Protein AF-A0A3M1WK04-F1 (afdb_monomer_lite)

Foldseek 3Di:
DDDDDDDDDDDDDDDPDDDPPPPPVPPPQPPFQDKAKKKWFKDCVQWDAPDPPPQQKGKIKIKGFIAHPPQADLQSDGDPPGDGQWMKIKIWIADPSRPKTWIWIKTQGHPQWMWIWTDILVDWIWGP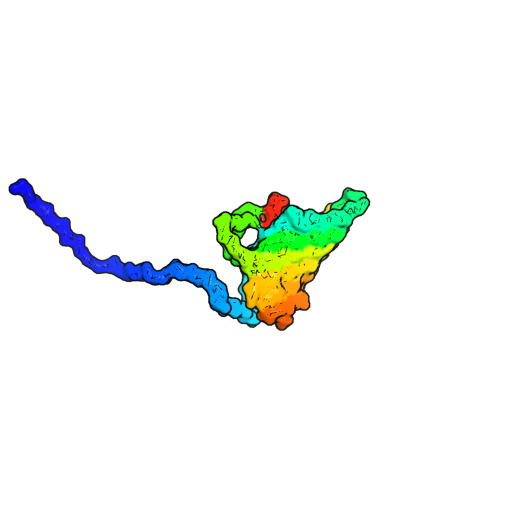AIDHSTGVKTFTKHWDARHPPNTRITMIITRID

pLDDT: mean 75.28, std 22.28, range [24.22, 96.44]

Sequence (161 aa):
MKKRFILFCILSGLLVISLVVYLNPTSGVVEAGEAFTLDVEPDLTTFDIVDPDGNGEGPFFIQGPIYPEGTLDENGNAPPGSVPIGQFFCWGWLYHGGEFAVVSQEFQLNGLGEIQVQGNEDDRRAVVGGTGVFKDVRGVGFAKFLNFPTNVSFTIDFDLD

Structure (mmCIF, N/CA/C/O backbone):
data_AF-A0A3M1WK04-F1
#
_entry.id   AF-A0A3M1WK04-F1
#
loop_
_atom_site.group_PDB
_atom_site.id
_atom_site.type_symbol
_atom_site.label_atom_id
_atom_site.label_alt_id
_atom_site.label_comp_id
_atom_site.label_asym_id
_atom_site.label_entity_id
_atom_site.label_seq_id
_atom_site.pdbx_PDB_ins_code
_atom_site.Cartn_x
_atom_site.Cartn_y
_atom_site.Cartn_z
_atom_site.occupancy
_atom_site.B_iso_or_equiv
_atom_site.auth_seq_id
_atom_site.auth_comp_id
_atom_site.auth_asym_id
_atom_site.auth_atom_id
_atom_site.pdbx_PDB_model_num
ATOM 1 N N . MET A 1 1 ? -46.291 57.976 25.583 1.00 42.50 1 MET A N 1
ATOM 2 C CA . MET A 1 1 ? -46.790 57.434 24.290 1.00 42.50 1 MET A CA 1
ATOM 3 C C . MET A 1 1 ? -45.565 57.065 23.458 1.00 42.50 1 MET A C 1
ATOM 5 O O . MET A 1 1 ? -44.598 57.799 23.559 1.00 42.50 1 MET A O 1
ATOM 9 N N . LYS A 1 2 ? -45.492 55.976 22.683 1.00 43.19 2 LYS A N 1
ATOM 10 C CA . LYS A 1 2 ? -46.515 55.018 22.197 1.00 43.19 2 LYS A CA 1
ATOM 11 C C . LYS A 1 2 ? -46.438 53.638 22.914 1.00 43.19 2 LYS A C 1
ATOM 13 O O . LYS A 1 2 ? -45.506 53.393 23.666 1.00 43.19 2 LYS A O 1
ATOM 18 N N . LYS A 1 3 ? -47.431 52.764 22.688 1.00 37.53 3 LYS A N 1
ATOM 19 C CA . LYS A 1 3 ? -47.431 51.287 22.918 1.00 37.53 3 LYS A CA 1
ATOM 20 C C . LYS A 1 3 ? -47.595 50.630 21.521 1.00 37.53 3 LYS A C 1
ATOM 22 O O . LYS A 1 3 ? -48.034 51.346 20.623 1.00 37.53 3 LYS A O 1
ATOM 27 N N . ARG A 1 4 ? -47.256 49.369 21.209 1.00 39.31 4 ARG A N 1
ATOM 28 C CA . ARG A 1 4 ? -47.591 48.021 21.759 1.00 39.31 4 ARG A CA 1
ATOM 29 C C . ARG A 1 4 ? -46.434 47.036 21.379 1.00 39.31 4 ARG A C 1
ATOM 31 O O . ARG A 1 4 ? -45.656 47.404 20.509 1.00 39.31 4 ARG A O 1
ATOM 38 N N . PHE A 1 5 ? -46.135 45.911 22.059 1.00 33.50 5 PHE A N 1
ATOM 39 C CA . PHE A 1 5 ? -46.865 44.609 22.121 1.00 33.50 5 PHE A CA 1
ATOM 40 C C . PHE A 1 5 ? -47.232 44.068 20.714 1.00 33.50 5 PHE A C 1
ATOM 42 O O . PHE A 1 5 ? -47.748 44.849 19.922 1.00 33.50 5 PHE A O 1
ATOM 49 N N . ILE A 1 6 ? -47.021 42.807 20.295 1.00 32.12 6 ILE A N 1
ATOM 50 C CA . ILE A 1 6 ? -46.948 41.447 20.917 1.00 32.12 6 ILE A CA 1
ATOM 51 C C . ILE A 1 6 ? -45.747 40.677 20.272 1.00 32.12 6 ILE A C 1
ATOM 53 O O . ILE A 1 6 ? -45.403 41.033 19.151 1.00 32.12 6 ILE A O 1
ATOM 57 N N . LEU A 1 7 ? -45.000 39.695 20.822 1.00 28.45 7 LEU A N 1
ATOM 58 C CA . LEU A 1 7 ? -45.064 38.764 21.982 1.00 28.45 7 LEU A CA 1
ATOM 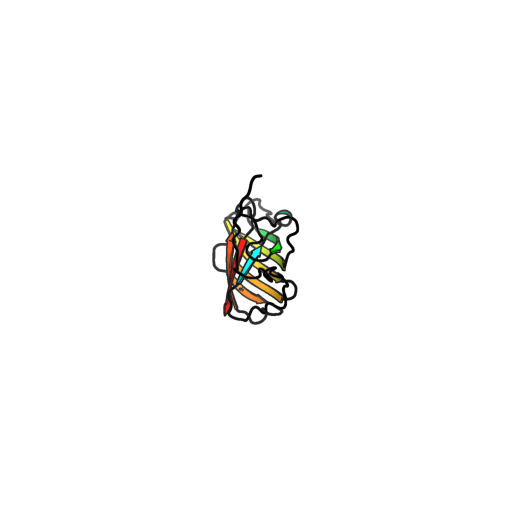59 C C . LEU A 1 7 ? -45.645 37.332 21.745 1.00 28.45 7 LEU A C 1
ATOM 61 O O . LEU A 1 7 ? -46.722 37.009 22.233 1.00 28.45 7 LEU A O 1
ATOM 65 N N . PHE A 1 8 ? -44.879 36.461 21.068 1.00 27.98 8 PHE A N 1
ATOM 66 C CA . PHE A 1 8 ? -44.986 34.978 21.022 1.00 27.98 8 PHE A CA 1
ATOM 67 C C . PHE A 1 8 ? -43.562 34.416 21.314 1.00 27.98 8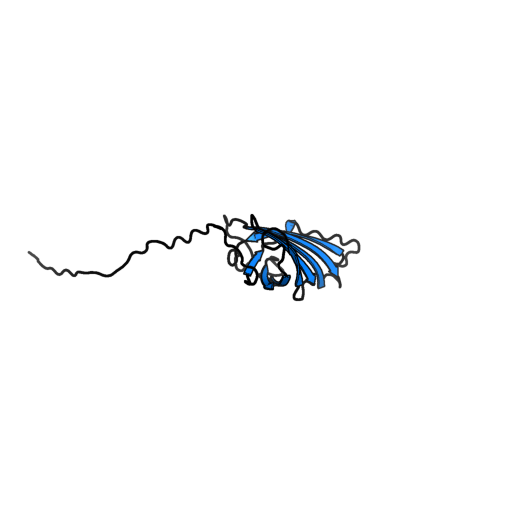 PHE A C 1
ATOM 69 O O . PHE A 1 8 ? -42.612 35.043 20.853 1.00 27.98 8 PHE A O 1
ATOM 76 N N . CYS A 1 9 ? -43.243 33.369 22.100 1.00 27.94 9 CYS A N 1
ATOM 77 C CA . CYS A 1 9 ? -43.939 32.179 22.647 1.00 27.94 9 CYS A CA 1
ATOM 78 C C . CYS A 1 9 ? -44.315 31.112 21.589 1.00 27.94 9 CYS A C 1
ATOM 80 O O . CYS A 1 9 ? -44.966 31.460 20.620 1.00 27.94 9 CYS A O 1
ATOM 82 N N . ILE A 1 10 ? -44.016 29.806 21.721 1.00 26.55 10 ILE A N 1
ATOM 83 C CA . ILE A 1 10 ? -43.215 29.055 22.718 1.00 26.55 10 ILE A CA 1
ATOM 84 C C . ILE A 1 10 ? -42.861 27.643 22.151 1.00 26.55 10 ILE A C 1
ATOM 86 O O . ILE A 1 10 ? -43.544 27.187 21.245 1.00 26.55 10 ILE A O 1
ATOM 90 N N . LEU A 1 11 ? -41.841 26.960 22.702 1.00 24.22 11 LEU A N 1
ATOM 91 C CA . LEU A 1 11 ? -41.473 25.525 22.529 1.00 24.22 11 LEU A CA 1
ATOM 92 C C . LEU A 1 11 ? -41.448 24.882 21.113 1.00 24.22 11 LEU A C 1
ATOM 94 O O . LEU A 1 11 ? -42.463 24.425 20.598 1.00 24.22 11 LEU A O 1
ATOM 98 N N . SER A 1 12 ? -40.242 24.626 20.593 1.00 29.53 12 SER A N 1
ATOM 99 C CA . SER A 1 12 ? -39.709 23.282 20.231 1.00 29.53 12 SER A CA 1
ATOM 100 C C . SER A 1 12 ? -38.322 23.438 19.574 1.00 29.53 12 SER A C 1
ATOM 102 O O . SER A 1 12 ? -38.076 24.448 18.926 1.00 29.53 12 SER A O 1
ATOM 104 N N . GLY A 1 13 ? -37.353 22.532 19.728 1.00 26.91 13 GLY A N 1
ATOM 105 C CA . GLY A 1 13 ? -37.260 21.356 20.602 1.00 26.91 13 GLY A CA 1
ATOM 106 C C . GLY A 1 13 ? -35.929 20.619 20.358 1.00 26.91 13 GLY A C 1
ATOM 107 O O . GLY A 1 13 ? -35.494 20.562 19.216 1.00 26.91 13 GLY A O 1
ATOM 108 N N . LEU A 1 14 ? -35.323 20.051 21.414 1.00 29.09 14 LEU A N 1
ATOM 109 C CA . LEU A 1 14 ? -33.990 19.404 21.437 1.00 29.09 14 LEU A CA 1
ATOM 110 C C . LEU A 1 14 ? -32.821 20.386 21.143 1.00 29.09 14 LEU A C 1
ATOM 112 O O . LEU A 1 14 ? -32.934 21.297 20.337 1.00 29.09 14 LEU A O 1
ATOM 116 N N . LEU A 1 15 ? -31.713 20.406 21.892 1.00 29.06 15 LEU A N 1
ATOM 117 C CA . LEU A 1 15 ? -30.816 19.319 22.320 1.00 29.06 15 LEU A CA 1
ATOM 118 C C . LEU A 1 15 ? -29.969 18.757 21.164 1.00 29.06 15 LEU A C 1
ATOM 120 O O . LEU A 1 15 ? -30.030 17.574 20.859 1.00 29.06 15 LEU A O 1
ATOM 124 N N . VAL A 1 16 ? -29.108 19.601 20.583 1.00 29.92 16 VAL A N 1
ATOM 125 C CA . VAL A 1 16 ? -27.890 19.132 19.895 1.00 29.92 16 VAL A CA 1
ATOM 126 C C . VAL A 1 16 ? -26.801 18.918 20.953 1.00 29.92 16 VAL A C 1
ATOM 128 O O . VAL A 1 16 ? -25.854 19.690 21.086 1.00 29.92 16 VAL A O 1
ATOM 131 N N . ILE A 1 17 ? -26.995 17.883 21.769 1.00 30.33 17 ILE A N 1
ATOM 132 C CA . ILE A 1 17 ? -25.921 17.242 22.533 1.00 30.33 17 ILE A CA 1
ATOM 133 C C . ILE A 1 17 ? -25.515 16.004 21.731 1.00 30.33 17 ILE A C 1
ATOM 135 O O . ILE A 1 17 ? -26.381 15.306 21.214 1.00 30.33 17 ILE A O 1
ATOM 139 N N . SER A 1 18 ? -24.210 15.741 21.651 1.00 32.72 18 SER A N 1
ATOM 140 C CA . SER A 1 18 ? -23.627 14.560 21.003 1.00 32.72 18 SER A CA 1
ATOM 141 C C . SER A 1 18 ? -23.939 14.387 19.511 1.00 32.72 18 SER A C 1
ATOM 143 O O . SER A 1 18 ? -24.687 13.495 19.125 1.00 32.72 18 SER A O 1
ATOM 145 N N . LEU A 1 19 ? -23.205 15.120 18.668 1.00 32.16 19 LEU A N 1
ATOM 146 C CA . LEU A 1 19 ? -22.374 14.416 17.681 1.00 32.16 19 LEU A CA 1
ATOM 147 C C . LEU A 1 19 ? -21.063 15.153 17.363 1.00 32.16 19 LEU A C 1
ATOM 149 O O . LEU A 1 19 ? -20.723 15.414 16.214 1.00 32.16 19 LEU A O 1
ATOM 153 N N . VAL A 1 20 ? -20.259 15.397 18.404 1.00 33.81 20 VAL A N 1
ATOM 154 C CA . VAL A 1 20 ? -18.827 15.139 18.215 1.00 33.81 20 VAL A CA 1
ATOM 155 C C . VAL A 1 20 ? -18.736 13.627 18.052 1.00 33.81 20 VAL A C 1
ATOM 157 O O . VAL A 1 20 ? -18.863 12.904 19.043 1.00 33.81 20 VAL A O 1
ATOM 160 N N . VAL A 1 21 ? -18.575 13.145 16.816 1.00 32.81 21 VAL A N 1
ATOM 161 C CA . VAL A 1 21 ? -18.031 11.801 16.621 1.00 32.81 21 VAL A CA 1
ATOM 162 C C . VAL A 1 21 ? -16.625 11.878 17.186 1.00 32.81 21 VAL A C 1
ATOM 164 O O . VAL A 1 21 ? -15.717 12.429 16.566 1.00 32.81 21 VAL A O 1
ATOM 167 N N . TYR A 1 22 ? -16.454 11.369 18.402 1.00 33.75 22 TYR A N 1
ATOM 168 C CA . TYR A 1 22 ? -15.138 10.948 18.829 1.00 33.75 22 TYR A CA 1
ATOM 169 C C . TYR A 1 22 ? -14.759 9.816 17.877 1.00 33.75 22 TYR A C 1
ATOM 171 O O . TYR A 1 22 ? -15.157 8.672 18.088 1.00 33.75 22 TYR A O 1
ATOM 179 N N . LEU A 1 23 ? -13.957 10.136 16.859 1.00 33.47 23 LEU A N 1
ATOM 180 C CA . LEU A 1 23 ? -13.049 9.178 16.233 1.00 33.47 23 LEU A CA 1
ATOM 181 C C . LEU A 1 23 ? -11.945 8.838 17.246 1.00 33.47 23 LEU A C 1
ATOM 183 O O . LEU A 1 23 ? -10.755 9.020 17.021 1.00 33.47 23 LEU A O 1
ATOM 187 N N . ASN A 1 24 ? -12.379 8.334 18.402 1.00 33.00 24 ASN A N 1
ATOM 188 C CA . ASN A 1 24 ? -11.645 7.299 19.078 1.00 33.00 24 ASN A CA 1
ATOM 189 C C . ASN A 1 24 ? -11.634 6.109 18.109 1.00 33.00 24 ASN A C 1
ATOM 191 O O . ASN A 1 24 ? -12.711 5.575 17.827 1.00 33.00 24 ASN A O 1
ATOM 195 N N . PRO A 1 25 ? -10.469 5.594 17.697 1.00 42.75 25 PRO A N 1
ATOM 196 C CA . PRO A 1 25 ? -10.345 4.192 17.325 1.00 42.75 25 PRO A CA 1
ATOM 197 C C . PRO A 1 25 ? -10.481 3.323 18.596 1.00 42.75 25 PRO A C 1
ATOM 199 O O . PRO A 1 25 ? -9.588 2.560 18.959 1.00 42.75 25 PRO A O 1
ATOM 202 N N . THR A 1 26 ? -11.595 3.464 19.330 1.00 39.00 26 THR A N 1
ATOM 203 C CA . THR A 1 26 ? -11.958 2.601 20.461 1.00 39.00 26 THR A CA 1
ATOM 204 C C . THR A 1 26 ? -12.371 1.258 19.904 1.00 39.00 26 THR A C 1
ATOM 206 O O . THR A 1 26 ? -13.558 1.022 19.690 1.00 39.00 26 THR A O 1
ATOM 209 N N . SER A 1 27 ? -11.369 0.408 19.666 1.00 43.12 27 SER A N 1
ATOM 210 C CA . SER A 1 27 ? -11.537 -1.013 19.366 1.00 43.12 27 SER A CA 1
ATOM 211 C C . SER A 1 27 ? -12.665 -1.269 18.367 1.00 43.12 27 SER A C 1
ATOM 213 O O . SER A 1 27 ? -13.604 -2.008 18.665 1.00 43.12 27 SER A O 1
ATOM 215 N N . GLY A 1 28 ? -12.570 -0.630 17.196 1.00 44.47 28 GLY A N 1
ATOM 216 C CA . GLY A 1 28 ? -13.282 -1.082 16.009 1.00 44.47 28 GLY A CA 1
ATOM 217 C C . GLY A 1 28 ? -12.731 -2.454 15.655 1.00 44.47 28 GLY A C 1
ATOM 218 O O . GLY A 1 28 ? -11.745 -2.561 14.931 1.00 44.47 28 GLY A O 1
ATOM 219 N N . VAL A 1 29 ? -13.304 -3.490 16.267 1.00 48.00 29 VAL A N 1
ATOM 220 C CA . VAL A 1 29 ? -13.058 -4.870 15.876 1.00 48.00 29 VAL A CA 1
ATOM 221 C C . VAL A 1 29 ? -13.665 -4.994 14.490 1.00 48.00 29 VAL A C 1
ATOM 223 O O . VAL A 1 29 ? -14.884 -5.030 14.361 1.00 48.00 29 VAL A O 1
ATOM 226 N N . VAL A 1 30 ? -12.811 -5.005 13.469 1.00 54.69 30 VAL A N 1
ATOM 227 C CA . VAL A 1 30 ? -13.189 -5.504 12.147 1.00 54.69 30 VAL A CA 1
ATOM 228 C C . VAL A 1 30 ? -13.548 -6.969 12.372 1.00 54.69 30 VAL A C 1
ATOM 230 O O . VAL A 1 30 ? -12.660 -7.786 12.633 1.00 54.69 30 VAL A O 1
ATOM 233 N N . GLU A 1 31 ? -14.842 -7.288 12.410 1.00 55.84 31 GLU A N 1
ATOM 234 C CA . GLU A 1 31 ? -15.265 -8.680 12.525 1.00 55.84 31 GLU A CA 1
ATOM 235 C C . GLU A 1 31 ? -14.943 -9.395 11.206 1.00 55.84 31 GLU A C 1
ATOM 237 O O . GLU A 1 31 ? -15.072 -8.831 10.118 1.00 55.84 31 GLU A O 1
ATOM 242 N N . ALA A 1 32 ? -14.452 -10.632 11.302 1.00 51.41 32 ALA A N 1
ATOM 243 C CA . ALA A 1 32 ? -14.092 -11.405 10.119 1.00 51.41 32 ALA A CA 1
ATOM 244 C C . ALA A 1 32 ? -15.346 -11.641 9.259 1.00 51.41 32 ALA A C 1
ATOM 246 O O . ALA A 1 32 ? -16.342 -12.169 9.758 1.00 51.41 32 ALA A O 1
ATOM 247 N N . GLY A 1 33 ? -15.284 -11.227 7.991 1.00 56.09 33 GLY A N 1
ATOM 248 C CA . GLY A 1 33 ? -16.410 -11.244 7.054 1.00 56.09 33 GLY A CA 1
ATOM 249 C C . GLY A 1 33 ? -17.063 -9.879 6.785 1.00 56.09 33 GLY A C 1
ATOM 250 O O . GLY A 1 33 ? -17.969 -9.812 5.955 1.00 56.09 33 GLY A O 1
ATOM 251 N N . GLU A 1 34 ? -16.634 -8.784 7.430 1.00 68.50 34 GLU A N 1
ATOM 252 C CA . GLU A 1 34 ? -17.016 -7.430 6.997 1.00 68.50 34 GLU A CA 1
ATOM 253 C C . GLU A 1 34 ? -16.003 -6.850 5.999 1.00 68.50 34 GLU A C 1
ATOM 255 O O . GLU A 1 34 ? -14.801 -6.773 6.264 1.00 68.50 34 GLU A O 1
ATOM 260 N N . ALA A 1 35 ? -16.511 -6.416 4.842 1.00 75.81 35 ALA A N 1
ATOM 261 C CA . ALA A 1 35 ? -15.738 -5.675 3.855 1.00 75.81 35 ALA A CA 1
ATOM 262 C C . ALA A 1 35 ? -15.436 -4.258 4.362 1.00 75.81 35 ALA A C 1
ATOM 264 O O . ALA A 1 35 ? -16.311 -3.595 4.925 1.00 75.81 35 ALA A O 1
ATOM 265 N N . PHE A 1 36 ? -14.213 -3.779 4.139 1.00 76.62 36 PHE A N 1
ATOM 266 C CA . PHE A 1 36 ? -13.795 -2.439 4.553 1.00 76.62 36 PHE A CA 1
ATOM 267 C C . PHE A 1 36 ? -12.842 -1.796 3.547 1.00 76.62 36 PHE A C 1
ATOM 269 O O . PHE A 1 36 ? -12.242 -2.468 2.704 1.00 76.62 36 PHE A O 1
ATOM 276 N N . THR A 1 37 ? -12.702 -0.480 3.688 1.00 82.19 37 THR A N 1
ATOM 277 C CA . THR A 1 37 ? -12.056 0.390 2.711 1.00 82.19 37 THR A CA 1
ATOM 278 C C . THR A 1 37 ? -10.945 1.222 3.369 1.00 82.19 37 THR A C 1
ATOM 280 O O . THR A 1 37 ? -11.112 1.725 4.483 1.00 82.19 37 THR A O 1
ATOM 283 N N . LEU A 1 38 ? -9.790 1.351 2.706 1.00 83.56 38 LEU A N 1
ATOM 284 C CA . LEU A 1 38 ? -8.641 2.158 3.158 1.00 83.56 38 LEU A CA 1
ATOM 285 C C . LEU A 1 38 ? -8.250 3.209 2.118 1.00 83.56 38 LEU A C 1
ATOM 287 O O . LEU A 1 38 ? -8.136 2.875 0.940 1.00 83.56 38 LEU A O 1
ATOM 291 N N . ASP A 1 39 ? -7.931 4.422 2.571 1.00 82.44 39 ASP A N 1
ATOM 292 C CA . ASP A 1 39 ? -7.242 5.436 1.767 1.00 82.44 39 ASP A CA 1
ATOM 293 C C . ASP A 1 39 ? -5.722 5.293 1.941 1.00 82.44 39 ASP A C 1
ATOM 295 O O . ASP A 1 39 ? -5.220 5.209 3.066 1.00 82.44 39 ASP A O 1
ATOM 299 N N . VAL A 1 40 ? -4.964 5.319 0.844 1.00 83.56 40 VAL A N 1
ATOM 300 C CA . VAL A 1 40 ? -3.494 5.287 0.878 1.00 83.56 40 VAL A CA 1
ATOM 301 C C . VAL A 1 40 ? -2.922 6.446 0.068 1.00 83.56 40 VAL A C 1
ATOM 303 O O . VAL A 1 40 ? -3.330 6.677 -1.073 1.00 83.56 40 VAL A O 1
ATOM 306 N N . GLU A 1 41 ? -1.935 7.134 0.647 1.00 87.50 41 GLU A N 1
ATOM 307 C CA . GLU A 1 41 ? -1.144 8.198 0.012 1.00 87.50 41 GLU A CA 1
ATOM 308 C C . GLU A 1 41 ? 0.326 7.734 -0.103 1.00 87.50 41 GLU A C 1
ATOM 310 O O . GLU A 1 41 ? 1.150 8.039 0.760 1.00 87.50 41 GLU A O 1
ATOM 315 N N . PRO A 1 42 ? 0.679 6.926 -1.125 1.00 82.00 42 PRO A N 1
ATOM 316 C CA . PRO A 1 42 ? 2.056 6.557 -1.441 1.00 82.00 42 PRO A CA 1
ATOM 317 C C . PRO A 1 42 ? 2.972 7.770 -1.633 1.00 82.00 42 PRO A C 1
ATOM 319 O O . PRO A 1 42 ? 2.723 8.648 -2.460 1.00 82.00 42 PRO A O 1
ATOM 322 N N . ASP A 1 43 ? 4.087 7.778 -0.909 1.00 81.56 43 ASP A N 1
ATOM 323 C CA . ASP A 1 43 ? 5.134 8.781 -1.040 1.00 81.56 43 ASP A CA 1
ATOM 324 C C . ASP A 1 43 ? 5.965 8.478 -2.292 1.00 81.56 43 ASP A C 1
ATOM 326 O O . ASP A 1 43 ? 6.886 7.657 -2.277 1.00 81.56 43 ASP A O 1
ATOM 330 N N . LEU A 1 44 ? 5.653 9.167 -3.391 1.00 76.38 44 LEU A N 1
ATOM 331 C CA . LEU A 1 44 ? 6.377 9.053 -4.660 1.00 76.38 44 LEU A CA 1
ATOM 332 C C . LEU A 1 44 ? 7.864 9.443 -4.564 1.00 76.38 44 LEU A C 1
ATOM 334 O O . LEU A 1 44 ? 8.623 9.108 -5.469 1.00 76.38 44 LEU A O 1
ATOM 338 N N . THR A 1 45 ? 8.328 10.086 -3.484 1.00 72.62 45 THR A N 1
ATOM 339 C CA . THR A 1 45 ? 9.772 10.299 -3.259 1.00 72.62 45 THR A CA 1
ATOM 340 C C . THR A 1 45 ? 10.498 9.030 -2.798 1.00 72.62 45 THR A C 1
ATOM 342 O O . THR A 1 45 ? 11.726 8.979 -2.832 1.00 72.62 45 THR A O 1
ATOM 345 N N . THR A 1 46 ? 9.745 7.989 -2.422 1.00 74.06 46 THR A N 1
ATOM 346 C CA . THR A 1 46 ? 10.248 6.645 -2.090 1.00 74.06 46 THR A CA 1
ATOM 347 C C . THR A 1 46 ? 10.164 5.659 -3.255 1.00 74.06 46 THR A C 1
ATOM 349 O O . THR A 1 46 ? 10.584 4.514 -3.099 1.00 74.06 46 THR A O 1
ATOM 352 N N . PHE A 1 47 ? 9.631 6.089 -4.406 1.00 81.81 47 PHE A N 1
ATOM 353 C CA . PHE A 1 47 ? 9.542 5.270 -5.610 1.00 81.81 47 PHE A CA 1
ATOM 354 C C . PHE A 1 47 ? 10.925 5.107 -6.253 1.00 81.81 47 PHE A C 1
ATOM 356 O O . PHE A 1 47 ? 11.463 6.046 -6.841 1.00 81.81 47 PHE A O 1
ATOM 363 N N . ASP A 1 48 ? 11.490 3.908 -6.134 1.00 81.81 48 ASP A N 1
ATOM 364 C CA . ASP A 1 48 ? 12.792 3.534 -6.691 1.00 81.81 48 ASP A CA 1
ATOM 365 C C . ASP A 1 48 ? 12.610 2.358 -7.663 1.00 81.81 48 ASP A C 1
ATOM 367 O O . ASP A 1 48 ? 11.995 1.354 -7.295 1.00 81.81 48 ASP A O 1
ATOM 371 N N . ILE A 1 49 ? 13.127 2.482 -8.893 1.00 84.00 49 ILE A N 1
ATOM 372 C CA . ILE A 1 49 ? 13.186 1.403 -9.895 1.00 84.00 49 ILE A CA 1
ATOM 373 C C . ILE A 1 49 ? 14.655 1.144 -10.219 1.00 84.00 49 ILE A C 1
ATOM 375 O O . ILE A 1 49 ? 15.365 2.041 -10.679 1.00 84.00 49 ILE A O 1
ATOM 379 N N . VAL A 1 50 ? 15.090 -0.109 -10.097 1.00 84.62 50 VAL A N 1
ATOM 380 C CA . VAL A 1 50 ? 16.406 -0.526 -10.597 1.00 84.62 50 VAL A CA 1
ATOM 381 C C . VAL A 1 50 ? 16.275 -0.975 -12.055 1.00 84.62 50 VAL A C 1
ATOM 383 O O . VAL A 1 50 ? 16.249 -2.170 -12.334 1.00 84.62 50 VAL A O 1
ATOM 386 N N . ASP A 1 51 ? 16.185 -0.013 -12.976 1.00 86.19 51 ASP A N 1
ATOM 387 C CA . ASP A 1 51 ? 16.198 -0.239 -14.431 1.00 86.19 51 ASP A CA 1
ATOM 388 C C . ASP A 1 51 ? 17.649 -0.155 -14.968 1.00 86.19 51 ASP A C 1
ATOM 390 O O . ASP A 1 51 ? 18.207 0.944 -15.064 1.00 86.19 51 ASP A O 1
ATOM 394 N N . PRO A 1 52 ? 18.311 -1.290 -15.282 1.00 76.00 52 PRO A N 1
ATOM 395 C CA . PRO A 1 52 ? 19.687 -1.301 -15.778 1.00 76.00 52 PRO A CA 1
ATOM 396 C C . PRO A 1 52 ? 19.799 -1.068 -17.293 1.00 76.00 52 PRO A C 1
ATOM 398 O O . PRO A 1 52 ? 20.884 -0.722 -17.763 1.00 76.00 52 PRO A O 1
ATOM 401 N N . ASP A 1 53 ? 18.718 -1.286 -18.047 1.00 87.75 53 ASP A N 1
ATOM 402 C CA . ASP A 1 53 ? 18.711 -1.334 -19.516 1.00 87.75 53 ASP A CA 1
ATOM 403 C C . ASP A 1 53 ? 18.033 -0.097 -20.147 1.00 87.75 53 ASP A C 1
ATOM 405 O O . ASP A 1 53 ? 18.153 0.138 -21.352 1.00 87.75 53 ASP A O 1
ATOM 409 N N . GLY A 1 54 ? 17.372 0.735 -19.335 1.00 87.00 54 GLY A N 1
ATOM 410 C CA . GLY A 1 54 ? 16.671 1.954 -19.738 1.00 87.00 54 GLY A CA 1
ATOM 411 C C . GLY A 1 54 ? 15.337 1.684 -20.438 1.00 87.00 54 GLY A C 1
ATOM 412 O O . GLY A 1 54 ? 14.943 2.468 -21.306 1.00 87.00 54 GLY A O 1
ATOM 413 N N . ASN A 1 55 ? 14.686 0.558 -20.132 1.00 89.25 55 ASN A N 1
ATOM 414 C CA . ASN A 1 55 ? 13.476 0.095 -20.814 1.00 89.25 55 ASN A CA 1
ATOM 415 C C . ASN A 1 55 ? 12.176 0.274 -20.006 1.00 89.25 55 ASN A C 1
ATOM 417 O O . ASN A 1 55 ? 11.113 -0.041 -20.536 1.00 89.25 55 ASN A O 1
ATOM 421 N N . GLY A 1 56 ? 12.235 0.781 -18.770 1.00 87.19 56 GLY A N 1
ATOM 422 C CA . GLY A 1 56 ? 11.078 0.916 -17.877 1.00 87.19 56 GLY A CA 1
ATOM 423 C C . GLY A 1 56 ? 10.672 -0.378 -17.161 1.00 87.19 56 GLY A C 1
ATOM 424 O O . GLY A 1 56 ? 9.609 -0.427 -16.545 1.00 87.19 56 GLY A O 1
ATOM 425 N N . GLU A 1 57 ? 11.491 -1.428 -17.238 1.00 92.50 57 GLU A N 1
ATOM 426 C CA . GLU A 1 57 ? 11.290 -2.700 -16.541 1.00 92.50 57 GLU A CA 1
ATOM 427 C C . GLU A 1 57 ? 12.299 -2.861 -15.396 1.00 92.50 57 GLU A C 1
ATOM 429 O O . GLU A 1 57 ? 13.369 -2.256 -15.391 1.00 92.50 57 GLU A O 1
ATOM 434 N N . GLY A 1 58 ? 11.972 -3.705 -14.418 1.00 92.69 58 GLY A N 1
ATOM 435 C CA . GLY A 1 58 ? 12.858 -3.972 -13.283 1.00 92.69 58 GLY A CA 1
ATOM 436 C C . GLY A 1 58 ? 12.121 -4.095 -11.953 1.00 92.69 58 GLY A C 1
ATOM 437 O O . GLY A 1 58 ? 10.898 -3.926 -11.895 1.00 92.69 58 GLY A O 1
ATOM 438 N N . PRO A 1 59 ? 12.843 -4.399 -10.862 1.00 94.94 59 PRO A N 1
ATOM 439 C CA . PRO A 1 59 ? 12.269 -4.404 -9.533 1.00 94.94 59 PRO A CA 1
ATOM 440 C C . PRO A 1 59 ? 12.028 -2.965 -9.068 1.00 94.94 59 PRO A C 1
ATOM 442 O O . PRO A 1 59 ? 12.856 -2.083 -9.311 1.00 94.94 59 PRO A O 1
ATOM 445 N N . PHE A 1 60 ? 10.924 -2.750 -8.357 1.00 92.88 60 PHE A N 1
ATOM 446 C CA . PHE A 1 60 ? 10.603 -1.455 -7.760 1.00 92.88 60 PHE A CA 1
ATOM 447 C C . PHE A 1 60 ? 10.153 -1.574 -6.303 1.00 92.88 60 PHE A C 1
ATOM 449 O O . PHE A 1 60 ? 9.706 -2.638 -5.859 1.00 92.88 60 PHE A O 1
ATOM 456 N N . PHE A 1 61 ? 10.248 -0.461 -5.578 1.00 91.94 61 PHE A N 1
ATOM 457 C CA . PHE A 1 61 ? 9.728 -0.280 -4.223 1.00 91.94 61 PHE A CA 1
ATOM 458 C C . PHE A 1 61 ? 9.010 1.070 -4.101 1.00 91.94 61 PHE A C 1
ATOM 460 O O . PHE A 1 61 ? 9.403 2.036 -4.748 1.00 91.94 61 PHE A O 1
ATOM 467 N N . ILE A 1 62 ? 7.970 1.132 -3.268 1.00 90.31 62 ILE A N 1
ATOM 468 C CA . ILE A 1 62 ? 7.297 2.357 -2.820 1.00 90.31 62 ILE A CA 1
ATOM 469 C C . ILE A 1 62 ? 6.652 2.125 -1.447 1.00 90.31 62 ILE A C 1
ATOM 471 O O . ILE A 1 62 ? 6.263 1.008 -1.107 1.00 90.31 62 ILE A O 1
ATOM 475 N N . GLN A 1 63 ? 6.505 3.181 -0.653 1.00 94.12 63 GLN A N 1
ATOM 476 C CA . GLN A 1 63 ? 5.812 3.155 0.636 1.00 94.12 63 GLN A CA 1
ATOM 477 C C . GLN A 1 63 ? 5.005 4.446 0.846 1.00 94.12 63 GLN A C 1
ATOM 479 O O . GLN A 1 63 ? 5.230 5.433 0.154 1.00 94.12 63 GLN A O 1
ATOM 484 N N . GLY A 1 64 ? 4.086 4.486 1.812 1.00 92.88 64 GLY A N 1
ATOM 485 C CA . GLY A 1 64 ? 3.410 5.731 2.207 1.00 92.88 64 GLY A CA 1
ATOM 486 C C . GLY A 1 64 ? 2.446 5.574 3.386 1.00 92.88 64 GLY A C 1
ATOM 487 O O . GLY A 1 64 ? 2.143 4.446 3.775 1.00 92.88 64 GLY A O 1
ATOM 488 N N . PRO A 1 65 ? 1.977 6.671 3.997 1.00 94.69 65 PRO A N 1
ATOM 489 C CA . PRO A 1 65 ? 0.947 6.621 5.032 1.00 94.69 65 PRO A CA 1
ATOM 490 C C . PRO A 1 65 ? -0.388 6.034 4.536 1.00 94.69 65 PRO A C 1
ATOM 492 O O . PRO A 1 65 ? -0.820 6.250 3.403 1.00 94.69 65 PRO A O 1
ATOM 495 N N . ILE A 1 66 ? -1.069 5.324 5.439 1.00 93.62 66 ILE A N 1
ATOM 496 C CA . ILE A 1 66 ? -2.466 4.886 5.293 1.00 93.62 66 ILE A CA 1
ATOM 497 C C . ILE A 1 66 ? -3.347 5.791 6.156 1.00 93.62 66 ILE A C 1
ATOM 499 O O . ILE A 1 66 ? -3.036 6.024 7.330 1.00 93.62 66 ILE A O 1
ATOM 503 N N . TYR A 1 67 ? -4.472 6.239 5.610 1.00 90.50 67 TYR A N 1
ATOM 504 C CA . TYR A 1 67 ? -5.466 7.077 6.276 1.00 90.50 67 TYR A CA 1
ATOM 505 C C . TYR A 1 67 ? -6.850 6.391 6.319 1.00 90.50 67 TYR A C 1
ATOM 507 O O . TYR A 1 67 ? -7.096 5.434 5.582 1.00 90.50 67 TYR A O 1
ATOM 515 N N . PRO A 1 68 ? -7.771 6.839 7.196 1.00 90.19 68 PRO A N 1
ATOM 516 C CA . PRO A 1 68 ? -9.175 6.430 7.130 1.00 90.19 68 PRO A CA 1
ATOM 517 C C . PRO A 1 68 ? -9.807 6.805 5.781 1.00 90.19 68 PRO A C 1
ATOM 519 O O . PRO A 1 68 ? -9.466 7.851 5.231 1.00 90.19 68 PRO A O 1
ATOM 522 N N . GLU A 1 69 ? -10.758 6.004 5.295 1.00 86.56 69 GLU A N 1
ATOM 523 C CA . GLU A 1 69 ? -11.543 6.297 4.084 1.00 86.56 69 GLU A CA 1
ATOM 524 C C . GLU A 1 69 ? -12.108 7.732 4.088 1.00 86.56 69 GLU A C 1
ATOM 526 O O . GLU A 1 69 ? -12.672 8.196 5.086 1.00 86.56 69 GLU A O 1
ATOM 531 N N . GLY A 1 70 ? -11.975 8.433 2.959 1.00 87.81 70 GLY A N 1
ATOM 532 C CA . GLY A 1 70 ? -12.473 9.797 2.787 1.00 87.81 70 GLY A CA 1
ATOM 533 C C . GLY A 1 70 ? -11.610 10.864 3.467 1.00 87.81 70 GLY A C 1
ATOM 534 O O . GLY A 1 70 ? -12.089 11.977 3.696 1.00 87.81 70 GLY A O 1
ATOM 535 N N . THR A 1 71 ? -10.357 10.542 3.803 1.00 91.31 71 THR A N 1
ATOM 536 C CA . THR A 1 71 ? -9.385 11.522 4.313 1.00 91.31 71 THR A CA 1
ATOM 537 C C . THR A 1 71 ? -8.700 12.268 3.176 1.00 91.31 71 THR A C 1
ATOM 539 O O . THR A 1 71 ? -8.396 13.450 3.338 1.00 91.31 71 THR A O 1
ATOM 542 N N . LEU A 1 72 ? -8.434 11.599 2.052 1.00 87.81 72 LEU A N 1
ATOM 543 C CA . LEU A 1 72 ? -7.699 12.189 0.933 1.00 87.81 72 LEU A CA 1
ATOM 544 C C . LEU A 1 72 ? -8.588 13.103 0.082 1.00 87.81 72 LEU A C 1
ATOM 546 O O . LEU A 1 72 ? -9.786 12.867 -0.086 1.00 87.81 72 LEU A O 1
ATOM 550 N N . ASP A 1 73 ? -7.994 14.165 -0.464 1.00 87.81 73 ASP A N 1
ATOM 551 C CA . ASP A 1 73 ? -8.680 15.064 -1.392 1.00 87.81 73 ASP A CA 1
ATOM 552 C C . ASP A 1 73 ? -8.820 14.460 -2.805 1.00 87.81 73 ASP A C 1
ATOM 554 O O . ASP A 1 73 ? -8.294 13.389 -3.107 1.00 87.81 73 ASP A O 1
ATOM 558 N N . GLU A 1 74 ? -9.514 15.156 -3.713 1.00 83.94 74 GLU A N 1
ATOM 559 C CA . GLU A 1 74 ? -9.675 14.713 -5.113 1.00 83.94 74 GLU A CA 1
ATOM 560 C C . GLU A 1 74 ? -8.341 14.588 -5.876 1.00 83.94 74 GLU A C 1
ATOM 562 O O . GLU A 1 74 ? -8.267 13.912 -6.899 1.00 83.94 74 GLU A O 1
ATOM 567 N N . ASN A 1 75 ? -7.276 15.207 -5.357 1.00 81.62 75 ASN A N 1
ATOM 568 C CA . ASN A 1 75 ? -5.920 15.119 -5.879 1.00 81.62 75 ASN A CA 1
ATOM 569 C C . ASN A 1 75 ? -5.091 14.021 -5.176 1.00 81.62 75 ASN A C 1
ATOM 571 O O . ASN A 1 75 ? -3.932 13.819 -5.545 1.00 81.62 75 ASN A O 1
ATOM 575 N N . GLY A 1 76 ? -5.660 13.307 -4.199 1.00 81.81 76 GLY A N 1
ATOM 576 C CA . GLY A 1 76 ? -5.042 12.196 -3.478 1.00 81.81 76 GLY A CA 1
ATOM 577 C C . GLY A 1 76 ? -4.202 12.569 -2.250 1.00 81.81 76 GLY A C 1
ATOM 578 O O . GLY A 1 76 ? -3.483 11.704 -1.763 1.00 81.81 76 GLY A O 1
ATOM 579 N N . ASN A 1 77 ? -4.254 13.810 -1.759 1.00 87.50 77 ASN A N 1
ATOM 580 C CA . ASN A 1 77 ? -3.397 14.297 -0.668 1.00 87.50 77 ASN A CA 1
ATOM 581 C C . ASN A 1 77 ? -4.155 14.367 0.663 1.00 87.50 77 ASN A C 1
ATOM 583 O O . ASN A 1 77 ? -5.323 14.770 0.688 1.00 87.50 77 ASN A O 1
ATOM 587 N N . ALA A 1 78 ? -3.493 14.082 1.786 1.00 88.69 78 ALA A N 1
ATOM 588 C CA . ALA A 1 78 ? -4.093 14.271 3.103 1.00 88.69 78 ALA A CA 1
ATOM 589 C C . ALA A 1 78 ? -4.110 15.757 3.542 1.00 88.69 78 ALA A C 1
ATOM 591 O O . ALA A 1 78 ? -3.099 16.461 3.450 1.00 88.69 78 ALA A O 1
ATOM 592 N N . PRO A 1 79 ? -5.230 16.260 4.103 1.00 92.19 79 PRO A N 1
ATOM 593 C CA . PRO A 1 79 ? -5.297 17.597 4.686 1.00 92.19 79 PRO A CA 1
ATOM 594 C C . PRO A 1 79 ? -4.253 17.847 5.796 1.00 92.19 79 PRO A C 1
ATOM 596 O O . PRO A 1 79 ? -3.935 16.941 6.572 1.00 92.19 79 PRO A O 1
ATOM 599 N N . PRO A 1 80 ? -3.747 19.088 5.958 1.00 93.19 80 PRO A N 1
ATOM 600 C CA . PRO A 1 80 ? -2.768 19.406 6.996 1.00 93.19 80 PRO A CA 1
ATOM 601 C C . PRO A 1 80 ? -3.264 19.077 8.412 1.00 93.19 80 PRO A C 1
ATOM 603 O O . PRO A 1 80 ? -4.214 19.681 8.908 1.00 93.19 80 PRO A O 1
ATOM 606 N N . GLY A 1 81 ? -2.575 18.149 9.080 1.00 93.31 81 GLY A N 1
ATOM 607 C CA . GLY A 1 81 ? -2.922 17.673 10.424 1.00 93.31 81 GLY A CA 1
ATOM 608 C C . GLY A 1 81 ? -3.682 16.342 10.467 1.00 93.31 81 GLY A C 1
ATOM 609 O O . GLY A 1 81 ? -3.944 15.854 11.565 1.00 93.31 81 GLY A O 1
ATOM 610 N N . SER A 1 82 ? -3.996 15.735 9.317 1.00 93.81 82 SER A N 1
ATOM 611 C CA . SER A 1 82 ? -4.476 14.350 9.240 1.00 93.81 82 SER A CA 1
ATOM 612 C C . SER A 1 82 ? -3.472 13.374 9.862 1.00 93.81 82 SER A C 1
ATOM 614 O O . SER A 1 82 ? -2.260 13.509 9.689 1.00 93.81 82 SER A O 1
ATOM 616 N N . VAL A 1 83 ? -3.979 12.372 10.584 1.00 94.88 83 VAL A N 1
ATOM 617 C CA . VAL A 1 83 ? -3.168 11.398 11.331 1.00 94.88 83 VAL A CA 1
ATOM 618 C C . VAL A 1 83 ? -3.225 10.037 10.628 1.00 94.88 83 VAL A C 1
ATOM 620 O O . VAL A 1 83 ? -4.324 9.491 10.510 1.00 94.88 83 VAL A O 1
ATOM 623 N N . PRO A 1 84 ? -2.087 9.465 10.188 1.00 95.12 84 PRO A N 1
ATOM 624 C CA . PRO A 1 84 ? -2.063 8.129 9.601 1.00 95.12 84 PRO A CA 1
ATOM 625 C C . PRO A 1 84 ? -2.523 7.048 10.588 1.00 95.12 84 PRO A C 1
ATOM 627 O O . PRO A 1 84 ? -2.087 7.004 11.742 1.00 95.12 84 PRO A O 1
ATOM 630 N N . ILE A 1 85 ? -3.360 6.129 10.110 1.00 94.69 85 ILE A N 1
ATOM 631 C CA . ILE A 1 85 ? -3.752 4.906 10.828 1.00 94.69 85 ILE A CA 1
ATOM 632 C C . ILE A 1 85 ? -2.826 3.725 10.528 1.00 94.69 85 ILE A C 1
ATOM 634 O O . ILE A 1 85 ? -2.942 2.688 11.175 1.00 94.69 85 ILE A O 1
ATOM 638 N N . GLY A 1 86 ? -1.889 3.870 9.593 1.00 95.56 86 GLY A N 1
ATOM 639 C CA . GLY A 1 86 ? -0.945 2.816 9.254 1.00 95.56 86 GLY A CA 1
ATOM 640 C C . GLY A 1 86 ? 0.129 3.246 8.265 1.00 95.56 86 GLY A C 1
ATOM 641 O O . GLY A 1 86 ? 0.221 4.419 7.898 1.00 95.56 86 GLY A O 1
ATOM 642 N N . GLN A 1 87 ? 0.916 2.268 7.831 1.00 96.44 87 GLN A N 1
ATOM 643 C CA . GLN A 1 87 ? 1.967 2.401 6.831 1.00 96.44 87 GLN A CA 1
ATOM 644 C C . GLN A 1 87 ? 1.768 1.342 5.740 1.00 96.44 87 GLN A C 1
ATOM 646 O O . GLN A 1 87 ? 1.604 0.156 6.026 1.00 96.44 87 GLN A O 1
ATOM 651 N N . PHE A 1 88 ? 1.785 1.786 4.490 1.00 95.12 88 PHE A N 1
ATOM 652 C CA . PHE A 1 88 ? 1.758 0.961 3.292 1.00 95.12 88 PHE A CA 1
ATOM 653 C C . PHE A 1 88 ? 3.176 0.746 2.767 1.00 95.12 88 PHE A C 1
ATOM 655 O O . PHE A 1 88 ? 4.005 1.662 2.791 1.00 95.12 88 PHE A O 1
ATOM 662 N N . PHE A 1 89 ? 3.409 -0.452 2.241 1.00 95.00 89 PHE A N 1
ATOM 663 C CA . PHE A 1 89 ? 4.593 -0.840 1.489 1.00 95.00 89 PHE A CA 1
ATOM 664 C C . PHE A 1 89 ? 4.165 -1.619 0.243 1.00 95.00 89 PHE A C 1
ATOM 666 O O . PHE A 1 89 ? 3.255 -2.445 0.301 1.00 95.00 89 PHE A O 1
ATOM 673 N N . CYS A 1 90 ? 4.847 -1.408 -0.875 1.00 93.94 90 CYS A N 1
ATOM 674 C CA . CYS A 1 90 ? 4.680 -2.189 -2.091 1.00 93.94 90 CYS A CA 1
ATOM 675 C C . CYS A 1 90 ? 6.031 -2.410 -2.755 1.00 93.94 90 CYS A C 1
ATOM 677 O O . CYS A 1 90 ? 6.814 -1.480 -2.936 1.00 93.94 90 CYS A O 1
ATOM 679 N N . TRP A 1 91 ? 6.285 -3.649 -3.149 1.00 95.31 91 TRP A N 1
ATOM 680 C CA . TRP A 1 91 ? 7.442 -4.027 -3.944 1.00 95.31 91 TRP A CA 1
ATOM 681 C C . TRP A 1 91 ? 7.011 -4.999 -5.032 1.00 95.31 91 TRP A C 1
ATOM 683 O O . TRP A 1 91 ? 6.082 -5.790 -4.858 1.00 95.31 91 TRP A O 1
ATOM 693 N N . GLY A 1 92 ? 7.672 -4.943 -6.177 1.00 95.38 92 GLY A N 1
ATOM 694 C CA . GLY A 1 92 ? 7.228 -5.703 -7.335 1.00 95.38 92 GLY A CA 1
ATOM 695 C C . GLY A 1 92 ? 8.226 -5.691 -8.473 1.00 95.38 92 GLY A C 1
ATOM 696 O O . GLY A 1 92 ? 9.383 -5.314 -8.294 1.00 95.38 92 GLY A O 1
ATOM 697 N N . TRP A 1 93 ? 7.759 -6.108 -9.645 1.00 95.69 93 TRP A N 1
ATOM 698 C CA . TRP A 1 93 ? 8.516 -6.061 -10.889 1.00 95.69 93 TRP A CA 1
ATOM 699 C C . TRP A 1 93 ? 7.663 -5.453 -12.007 1.00 95.69 93 TRP A C 1
ATOM 701 O O . TRP A 1 93 ? 6.569 -5.949 -12.283 1.00 95.69 93 TRP A O 1
ATOM 711 N N . LEU A 1 94 ? 8.179 -4.400 -12.644 1.00 93.56 94 LEU A N 1
ATOM 712 C CA . LEU A 1 94 ? 7.607 -3.751 -13.826 1.00 93.56 94 LEU A CA 1
ATOM 713 C C . LEU A 1 94 ? 8.018 -4.503 -15.096 1.00 93.56 94 LEU A C 1
ATOM 715 O O . LEU A 1 94 ? 9.187 -4.859 -15.252 1.00 93.56 94 LEU A O 1
ATOM 719 N N . TYR A 1 95 ? 7.075 -4.747 -16.004 1.00 92.38 95 TYR A N 1
ATOM 720 C CA . TYR A 1 95 ? 7.302 -5.474 -17.255 1.00 92.38 95 TYR A CA 1
ATOM 721 C C . TYR A 1 95 ? 6.437 -4.945 -18.412 1.00 92.38 95 TYR A C 1
ATOM 723 O O . TYR A 1 95 ? 5.505 -4.167 -18.218 1.00 92.38 95 TYR A O 1
ATOM 731 N N . HIS A 1 96 ? 6.771 -5.370 -19.634 1.00 92.62 96 HIS A N 1
ATOM 732 C CA . HIS A 1 96 ? 6.227 -4.856 -20.896 1.00 92.62 96 HIS A CA 1
ATOM 733 C C . HIS A 1 96 ? 6.504 -3.354 -21.097 1.00 92.62 96 HIS A C 1
ATOM 735 O O . HIS A 1 96 ? 5.626 -2.577 -21.459 1.00 92.62 96 HIS A O 1
ATOM 741 N N . GLY A 1 97 ? 7.739 -2.932 -20.817 1.00 88.19 97 GLY A N 1
ATOM 742 C CA . GLY A 1 97 ? 8.135 -1.519 -20.864 1.00 88.19 97 GLY A CA 1
ATOM 743 C C . GLY A 1 97 ? 7.488 -0.645 -19.781 1.00 88.19 97 GLY A C 1
ATOM 744 O O . GLY A 1 97 ? 7.291 0.550 -19.994 1.00 88.19 97 GLY A O 1
ATOM 745 N N . GLY A 1 98 ? 7.111 -1.250 -18.650 1.00 87.19 98 GLY A N 1
ATOM 746 C CA . GLY A 1 98 ? 6.461 -0.576 -17.523 1.00 87.19 98 GLY A CA 1
ATOM 747 C C . GLY A 1 98 ? 4.935 -0.466 -17.616 1.00 87.19 98 GLY A C 1
ATOM 748 O O . GLY A 1 98 ? 4.337 0.188 -16.768 1.00 87.19 98 GLY A O 1
ATOM 749 N N . GLU A 1 99 ? 4.291 -1.093 -18.610 1.00 86.62 99 GLU A N 1
ATOM 750 C CA . GLU A 1 99 ? 2.822 -1.109 -18.739 1.00 86.62 99 GLU A CA 1
ATOM 751 C C . GLU A 1 99 ? 2.139 -1.955 -17.648 1.00 86.62 99 GLU A C 1
ATOM 753 O O . GLU A 1 99 ? 1.031 -1.630 -17.224 1.00 86.62 99 GLU A O 1
ATOM 758 N N . PHE A 1 100 ? 2.805 -3.006 -17.154 1.00 89.38 100 PHE A N 1
ATOM 759 C CA . PHE A 1 100 ? 2.264 -3.908 -16.134 1.00 89.38 100 PHE A CA 1
ATOM 760 C C . PHE A 1 100 ? 3.225 -4.082 -14.958 1.00 89.38 100 PHE A C 1
ATOM 762 O O . PHE A 1 100 ? 4.447 -4.033 -15.112 1.00 89.38 100 PHE A O 1
ATOM 769 N N . ALA A 1 101 ? 2.666 -4.373 -13.784 1.00 91.56 101 ALA A N 1
ATOM 770 C CA . ALA A 1 101 ? 3.416 -4.695 -12.578 1.00 91.56 101 ALA A CA 1
ATOM 771 C C . ALA A 1 101 ? 2.846 -5.942 -11.895 1.00 91.56 101 ALA A C 1
ATOM 773 O O . ALA A 1 101 ? 1.635 -6.037 -11.688 1.00 91.56 101 ALA A O 1
ATOM 774 N N . VAL A 1 102 ? 3.727 -6.858 -11.484 1.00 94.81 102 VAL A N 1
ATOM 775 C CA . VAL A 1 102 ? 3.412 -7.899 -10.492 1.00 94.81 102 VAL A CA 1
ATOM 776 C C . VAL A 1 102 ? 3.909 -7.429 -9.129 1.00 94.81 102 VAL A C 1
ATOM 778 O O . VAL A 1 102 ? 5.061 -7.012 -9.004 1.00 94.81 102 VAL A O 1
ATOM 781 N N . VAL A 1 103 ? 3.043 -7.452 -8.116 1.00 94.56 103 VAL A N 1
ATOM 782 C CA . VAL A 1 103 ? 3.260 -6.767 -6.834 1.00 94.56 103 VAL A CA 1
ATOM 783 C C . VAL A 1 103 ? 3.025 -7.663 -5.622 1.00 94.56 103 VAL A C 1
ATOM 785 O O . VAL A 1 103 ? 2.174 -8.554 -5.612 1.00 94.56 103 VAL A O 1
ATOM 788 N N . SER A 1 104 ? 3.777 -7.370 -4.567 1.00 96.00 104 SER A N 1
ATOM 789 C CA . SER A 1 104 ? 3.483 -7.719 -3.182 1.00 96.00 104 SER A CA 1
ATOM 790 C C . SER A 1 104 ? 3.274 -6.426 -2.404 1.00 96.00 104 SER A C 1
ATOM 792 O O . SER A 1 104 ? 4.092 -5.512 -2.474 1.00 96.00 104 SER A O 1
ATOM 794 N N . GLN A 1 105 ? 2.157 -6.347 -1.694 1.00 94.81 105 GLN A N 1
ATOM 795 C CA . GLN A 1 105 ? 1.713 -5.170 -0.959 1.00 94.81 105 GLN A CA 1
ATOM 796 C C . GLN A 1 105 ? 1.473 -5.536 0.501 1.00 94.81 105 GLN A C 1
ATOM 798 O O . GLN A 1 105 ? 0.926 -6.602 0.790 1.00 94.81 105 GLN A O 1
ATOM 803 N N . GLU A 1 106 ? 1.856 -4.648 1.411 1.00 95.62 106 GLU A N 1
ATOM 804 C CA . GLU A 1 106 ? 1.679 -4.812 2.849 1.00 95.62 106 GLU A CA 1
ATOM 805 C C . GLU A 1 106 ? 1.060 -3.558 3.469 1.00 95.62 106 GLU A C 1
ATOM 807 O O . GLU A 1 106 ? 1.487 -2.433 3.203 1.00 95.62 106 GLU A O 1
ATOM 812 N N . PHE A 1 107 ? 0.047 -3.768 4.307 1.00 94.25 107 PHE A N 1
ATOM 813 C CA . PHE A 1 107 ? -0.727 -2.722 4.969 1.00 94.25 107 PHE A CA 1
ATOM 814 C C . PHE A 1 107 ? -0.594 -2.906 6.479 1.00 94.25 107 PHE A C 1
ATOM 816 O O . PHE A 1 107 ? -1.291 -3.730 7.070 1.00 94.25 107 PHE A O 1
ATOM 823 N N . GLN A 1 108 ? 0.330 -2.175 7.103 1.00 96.44 108 GLN A N 1
ATOM 824 C CA . GLN A 1 108 ? 0.570 -2.235 8.544 1.00 96.44 108 GLN A CA 1
ATOM 825 C C . GLN A 1 108 ? -0.362 -1.247 9.259 1.00 96.44 108 GLN A C 1
ATOM 827 O O . GLN A 1 108 ? -0.155 -0.037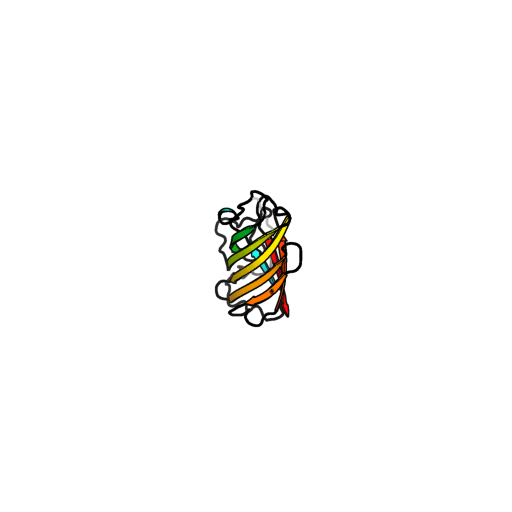 9.181 1.00 96.44 108 GLN A O 1
ATOM 832 N N . LEU A 1 109 ? -1.396 -1.736 9.947 1.00 93.56 109 LEU A N 1
ATOM 833 C CA . LEU A 1 109 ? -2.417 -0.912 10.603 1.00 93.56 109 LEU A CA 1
ATOM 834 C C . LEU A 1 109 ? -2.178 -0.814 12.118 1.00 93.56 109 LEU A C 1
ATOM 836 O O . LEU A 1 109 ? -2.137 -1.816 12.841 1.00 93.56 109 LEU A O 1
ATOM 840 N N . ASN A 1 110 ? -2.055 0.421 12.609 1.00 94.06 110 ASN A N 1
ATOM 841 C CA . ASN A 1 110 ? -1.635 0.760 13.969 1.00 94.06 110 ASN A CA 1
ATOM 842 C C . ASN A 1 110 ? -2.549 0.133 15.034 1.00 94.06 110 ASN A C 1
ATOM 844 O O . ASN A 1 110 ? -3.664 0.589 15.279 1.00 94.06 110 ASN A O 1
ATOM 848 N N . GLY A 1 111 ? -2.044 -0.903 15.710 1.00 91.62 111 GLY A N 1
ATOM 849 C CA . GLY A 1 111 ? -2.751 -1.609 16.783 1.00 91.62 111 GLY A CA 1
ATOM 850 C C . GLY A 1 111 ? -3.754 -2.675 16.323 1.00 91.62 111 GLY A C 1
ATOM 851 O O . GLY A 1 111 ? -4.321 -3.347 17.181 1.00 91.62 111 GLY A O 1
ATOM 852 N N . LEU A 1 112 ? -3.946 -2.865 15.012 1.00 90.06 112 LEU A N 1
ATOM 853 C CA . LEU A 1 112 ? -4.799 -3.921 14.451 1.00 90.06 112 LEU A CA 1
ATOM 854 C C . LEU A 1 112 ? -3.978 -5.117 13.951 1.00 90.06 112 LEU A C 1
ATOM 856 O O . LEU A 1 112 ? -4.349 -6.261 14.212 1.00 90.06 112 LEU A O 1
ATOM 860 N N . GLY A 1 113 ? -2.852 -4.860 13.282 1.00 93.50 113 GLY A N 1
ATOM 861 C CA . GLY A 1 113 ? -2.018 -5.877 12.639 1.00 93.50 113 GLY A CA 1
ATOM 862 C C . GLY A 1 113 ? -1.731 -5.534 11.181 1.00 93.50 113 GLY A C 1
ATOM 863 O O . GLY A 1 113 ? -1.940 -4.403 10.749 1.00 93.50 113 GLY A O 1
ATOM 864 N N . GLU A 1 114 ? -1.242 -6.511 10.431 1.00 94.75 114 GLU A N 1
ATOM 865 C CA . GLU A 1 114 ? -0.764 -6.339 9.056 1.00 94.75 114 GLU A CA 1
ATOM 866 C C . GLU A 1 114 ? -1.629 -7.154 8.085 1.00 94.75 114 GLU A C 1
ATOM 868 O O . GLU A 1 114 ? -2.150 -8.205 8.461 1.00 94.75 114 GLU A O 1
ATOM 873 N N . ILE A 1 115 ? -1.764 -6.711 6.835 1.00 93.19 115 ILE A N 1
ATOM 874 C CA . ILE A 1 115 ? -2.395 -7.476 5.743 1.00 93.19 115 ILE A CA 1
ATOM 875 C C . ILE A 1 115 ? -1.417 -7.549 4.576 1.00 93.19 115 ILE A C 1
ATOM 877 O O . ILE A 1 115 ? -0.830 -6.530 4.218 1.00 93.19 115 ILE A O 1
ATOM 881 N N . GLN A 1 116 ? -1.272 -8.723 3.961 1.00 94.62 116 GLN A N 1
ATOM 882 C CA . GLN A 1 116 ? -0.469 -8.921 2.754 1.00 94.62 116 GLN A CA 1
ATOM 883 C C . GLN A 1 116 ? -1.342 -9.291 1.551 1.00 94.62 116 GLN A C 1
ATOM 885 O O . GLN A 1 116 ? -2.169 -10.206 1.611 1.00 94.62 116 GLN A O 1
ATOM 890 N N . VAL A 1 117 ? -1.117 -8.595 0.437 1.00 93.38 117 VAL A N 1
ATOM 891 C CA . VAL A 1 117 ? -1.853 -8.728 -0.827 1.00 93.38 117 VAL A CA 1
ATOM 892 C C . VAL A 1 117 ? -0.867 -8.991 -1.966 1.00 93.38 117 VAL A C 1
ATOM 894 O O . VAL A 1 117 ? 0.185 -8.356 -2.030 1.00 93.38 117 VAL A O 1
ATOM 897 N N . GLN A 1 118 ? -1.181 -9.924 -2.868 1.00 94.50 118 GLN A N 1
ATOM 898 C CA . GLN A 1 118 ? -0.324 -10.270 -4.012 1.00 94.50 118 GLN A CA 1
ATOM 899 C C . GLN A 1 118 ? -1.130 -10.473 -5.300 1.00 94.50 118 GLN A C 1
ATOM 901 O O . GLN A 1 118 ? -2.252 -10.984 -5.278 1.00 94.50 118 GLN A O 1
ATOM 906 N N . GLY A 1 119 ? -0.542 -10.092 -6.434 1.00 92.94 119 GLY A N 1
ATOM 907 C CA . GLY A 1 119 ? -1.125 -10.244 -7.770 1.00 92.94 119 GLY A CA 1
ATOM 908 C C . GLY A 1 119 ? -0.539 -9.233 -8.753 1.00 92.94 119 GLY A C 1
ATOM 909 O O . GLY A 1 119 ? 0.519 -8.666 -8.487 1.00 92.94 119 GLY A O 1
ATOM 910 N N . ASN A 1 120 ? -1.228 -8.983 -9.863 1.00 91.62 120 ASN A N 1
ATOM 911 C CA . ASN A 1 120 ? -0.886 -7.878 -10.759 1.00 91.62 120 ASN A CA 1
ATOM 912 C C . ASN A 1 120 ? -1.601 -6.576 -10.343 1.00 91.62 120 ASN A C 1
ATOM 914 O O . ASN A 1 120 ? -2.528 -6.593 -9.533 1.00 91.62 120 ASN A O 1
ATOM 918 N N . GLU A 1 121 ? -1.166 -5.434 -10.875 1.00 83.31 121 GLU A N 1
ATOM 919 C CA . GLU A 1 121 ? -1.806 -4.123 -10.652 1.00 83.31 121 GLU A CA 1
ATOM 920 C C . GLU A 1 121 ? -3.089 -3.876 -11.462 1.00 83.31 121 GLU A C 1
ATOM 922 O O . GLU A 1 121 ? -3.888 -3.029 -11.074 1.00 83.31 121 GLU A O 1
ATOM 927 N N . ASP A 1 122 ? -3.317 -4.619 -12.545 1.00 79.00 122 ASP A N 1
ATOM 928 C CA . ASP A 1 122 ? -4.435 -4.431 -13.478 1.00 79.00 122 ASP A CA 1
ATOM 929 C C . ASP A 1 122 ? -5.729 -5.178 -13.095 1.00 79.00 122 ASP A C 1
ATOM 931 O O . ASP A 1 122 ? -6.758 -5.001 -13.750 1.00 79.00 122 ASP A O 1
ATOM 935 N N . ASP A 1 123 ? -5.701 -5.994 -12.037 1.00 78.50 123 ASP A N 1
ATOM 936 C CA . ASP A 1 123 ? -6.751 -6.971 -11.722 1.00 78.50 123 ASP A CA 1
ATOM 937 C C . ASP A 1 123 ? -7.027 -7.094 -10.203 1.00 78.50 123 ASP A C 1
ATOM 939 O O . ASP A 1 123 ? -6.381 -6.456 -9.366 1.00 78.50 123 ASP A O 1
ATOM 943 N N . ARG A 1 124 ? -7.998 -7.929 -9.806 1.00 85.75 124 ARG A N 1
ATOM 944 C CA . ARG A 1 124 ? -8.231 -8.264 -8.385 1.00 85.75 124 ARG A CA 1
ATOM 945 C C . ARG A 1 124 ? -7.040 -9.044 -7.814 1.00 85.75 124 ARG A C 1
ATOM 947 O O . ARG A 1 124 ? -6.692 -10.112 -8.316 1.00 85.75 124 ARG A O 1
ATOM 954 N N . ARG A 1 125 ? -6.466 -8.566 -6.707 1.00 89.75 125 ARG A N 1
ATOM 955 C CA . ARG A 1 125 ? -5.327 -9.203 -6.024 1.00 89.75 125 ARG A CA 1
ATOM 956 C C . ARG A 1 125 ? -5.781 -10.065 -4.851 1.00 89.75 125 ARG A C 1
ATOM 958 O O . ARG A 1 125 ? -6.762 -9.744 -4.188 1.00 89.75 125 ARG A O 1
ATOM 965 N N . ALA A 1 126 ? -5.062 -11.144 -4.558 1.00 90.12 126 ALA A N 1
ATOM 966 C CA . ALA A 1 126 ? -5.406 -12.063 -3.474 1.00 90.12 126 ALA A CA 1
ATOM 967 C C . ALA A 1 126 ? -4.859 -11.580 -2.122 1.00 90.12 126 ALA A C 1
ATOM 969 O O . ALA A 1 126 ? -3.691 -11.200 -2.030 1.00 90.12 126 ALA A O 1
ATOM 970 N N . VAL A 1 127 ? -5.667 -11.668 -1.061 1.00 90.50 127 VAL A N 1
ATOM 971 C CA . VAL A 1 127 ? -5.196 -11.543 0.328 1.00 90.50 127 VAL A CA 1
ATOM 972 C C . VAL A 1 127 ? -4.510 -12.856 0.712 1.00 90.50 127 VAL A C 1
ATOM 974 O O . VAL A 1 127 ? -5.163 -13.887 0.886 1.00 90.50 127 VAL A O 1
ATOM 977 N N . VAL A 1 128 ? -3.179 -12.835 0.808 1.00 90.81 128 VAL A N 1
ATOM 978 C CA . VAL A 1 128 ? -2.357 -14.044 1.017 1.00 90.81 128 VAL A CA 1
ATOM 979 C C . VAL A 1 128 ? -2.078 -14.342 2.491 1.00 90.81 128 VAL A C 1
ATOM 981 O O . VAL A 1 128 ? -1.756 -15.480 2.839 1.00 90.81 128 VAL A O 1
ATOM 984 N N . GLY A 1 129 ? -2.225 -13.348 3.367 1.00 87.38 129 GLY A N 1
ATOM 985 C CA . GLY A 1 129 ? -2.020 -13.495 4.803 1.00 87.38 129 GLY A CA 1
ATOM 986 C C . GLY A 1 129 ? -2.137 -12.173 5.557 1.00 87.38 129 GLY A C 1
ATOM 987 O O . GLY A 1 129 ? -2.440 -11.131 4.978 1.00 87.38 129 GLY A O 1
ATOM 988 N N . GLY A 1 130 ? -1.874 -12.227 6.860 1.00 90.88 130 GLY A N 1
ATOM 989 C CA . GLY A 1 130 ? -1.898 -11.068 7.743 1.00 90.88 130 GLY A CA 1
ATOM 990 C C . GLY A 1 130 ? -1.487 -11.421 9.170 1.00 90.88 130 GLY A C 1
ATOM 991 O O . GLY A 1 130 ? -1.145 -12.569 9.472 1.00 90.88 130 GLY A O 1
ATOM 992 N N . THR A 1 131 ? -1.537 -10.438 10.063 1.00 94.56 131 THR A N 1
ATOM 993 C CA . THR A 1 131 ? -1.214 -10.573 11.490 1.00 94.56 131 THR A CA 1
ATOM 994 C C . THR A 1 131 ? -2.244 -9.848 12.361 1.00 94.56 131 THR A C 1
ATOM 996 O O . THR A 1 131 ? -3.178 -9.221 11.860 1.00 94.56 131 THR A O 1
ATOM 999 N N . GLY A 1 132 ? -2.129 -9.973 13.688 1.00 92.56 132 GLY A N 1
ATOM 1000 C CA . GLY A 1 132 ? -3.075 -9.359 14.625 1.00 92.56 132 GLY A CA 1
ATOM 1001 C C . GLY A 1 132 ? -4.506 -9.862 14.411 1.00 92.56 132 GLY A C 1
ATOM 1002 O O . GLY A 1 132 ? -4.746 -11.070 14.498 1.00 92.56 132 GLY A O 1
ATOM 1003 N N . VAL A 1 133 ? -5.445 -8.954 14.126 1.00 87.81 133 VAL A N 1
ATOM 1004 C CA . VAL A 1 133 ? -6.845 -9.302 13.810 1.00 87.81 133 VAL A CA 1
ATOM 1005 C C . VAL A 1 133 ? -6.993 -9.983 12.441 1.00 87.81 133 VAL A C 1
ATOM 1007 O O . VAL A 1 133 ? -7.887 -10.804 12.267 1.00 87.81 133 VAL A O 1
ATOM 1010 N N . PHE A 1 134 ? -6.078 -9.734 11.498 1.00 87.31 134 PHE A N 1
ATOM 1011 C CA . PHE A 1 134 ? -6.167 -10.200 10.106 1.00 87.31 134 PHE A CA 1
ATOM 1012 C C . PHE A 1 134 ? -5.525 -11.575 9.852 1.00 87.31 134 PHE A C 1
ATOM 1014 O O . PHE A 1 134 ? -5.487 -12.055 8.723 1.00 87.31 134 PHE A O 1
ATOM 1021 N N . LYS A 1 135 ? -5.005 -12.242 10.888 1.00 88.31 135 LYS A N 1
ATOM 1022 C CA . LYS A 1 135 ? -4.214 -13.485 10.762 1.00 88.31 135 LYS A CA 1
ATOM 1023 C C . LYS A 1 135 ? -4.917 -14.635 10.014 1.00 88.31 135 LYS A C 1
ATOM 1025 O O . LYS A 1 135 ? -4.275 -15.370 9.258 1.00 88.31 135 LYS A O 1
ATOM 1030 N N . ASP A 1 136 ? -6.229 -14.777 10.199 1.00 84.31 136 ASP A N 1
ATOM 1031 C CA . ASP A 1 136 ? -7.023 -15.856 9.594 1.00 84.31 136 ASP A CA 1
ATOM 1032 C C . ASP A 1 136 ? -7.767 -15.406 8.319 1.00 84.31 136 ASP A C 1
ATOM 1034 O O . ASP A 1 136 ? -8.238 -16.256 7.571 1.00 84.31 136 ASP A O 1
ATOM 1038 N N . VAL A 1 137 ? -7.815 -14.095 8.047 1.00 81.75 137 VAL A N 1
ATOM 1039 C CA . VAL A 1 137 ? -8.583 -13.464 6.958 1.00 81.75 137 VAL A CA 1
ATOM 1040 C C . VAL A 1 137 ? -8.105 -13.923 5.583 1.00 81.75 137 VAL A C 1
ATOM 1042 O O . VAL A 1 137 ? -6.901 -13.927 5.313 1.00 81.75 137 VAL A O 1
ATOM 1045 N N . ARG A 1 138 ? -9.035 -14.261 4.687 1.00 84.62 138 ARG A N 1
ATOM 1046 C CA . ARG A 1 138 ? -8.774 -14.489 3.256 1.00 84.62 138 ARG A CA 1
ATOM 1047 C C . ARG A 1 138 ? -9.756 -13.666 2.426 1.00 84.62 138 ARG A C 1
ATOM 1049 O O . ARG A 1 138 ? -10.722 -13.146 2.964 1.00 84.62 138 ARG A O 1
ATOM 1056 N N . GLY A 1 139 ? -9.474 -13.494 1.137 1.00 87.44 139 GLY A N 1
ATOM 1057 C CA . GLY A 1 139 ? -10.294 -12.644 0.278 1.00 87.44 139 GLY A CA 1
ATOM 1058 C C . GLY A 1 139 ? -9.526 -12.033 -0.887 1.00 87.44 139 GLY A C 1
ATOM 1059 O O . GLY A 1 139 ? -8.447 -12.509 -1.260 1.00 87.44 139 GLY A O 1
ATOM 1060 N N . VAL A 1 140 ? -10.066 -10.945 -1.436 1.00 86.56 140 VAL A N 1
ATOM 1061 C CA . VAL A 1 140 ? -9.427 -10.142 -2.489 1.00 86.56 140 VAL A CA 1
ATOM 1062 C C . VAL A 1 140 ? -9.387 -8.658 -2.136 1.00 86.56 140 VAL A C 1
ATOM 1064 O O . VAL A 1 140 ? -10.283 -8.143 -1.473 1.00 86.56 140 VAL A O 1
ATOM 1067 N N . GLY A 1 141 ? -8.343 -7.977 -2.606 1.00 85.06 141 GLY A N 1
ATOM 1068 C CA . GLY A 1 141 ? -8.192 -6.526 -2.554 1.00 85.06 14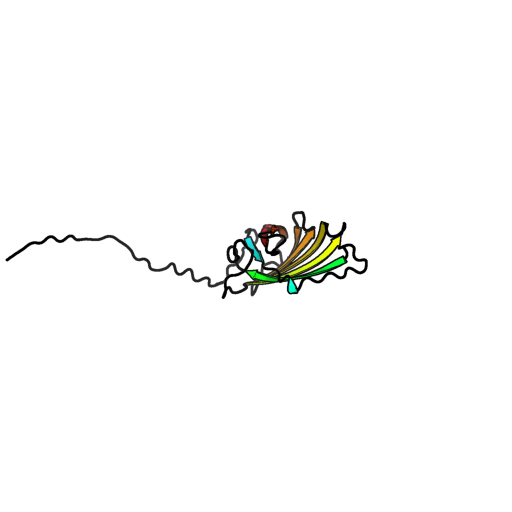1 GLY A CA 1
ATOM 1069 C C . GLY A 1 141 ? -8.152 -5.929 -3.961 1.00 85.06 141 GLY A C 1
ATOM 1070 O O . GLY A 1 141 ? -7.533 -6.496 -4.866 1.00 85.06 141 GLY A O 1
ATOM 1071 N N . PHE A 1 142 ? -8.791 -4.777 -4.151 1.00 83.50 142 PHE A N 1
ATOM 1072 C CA . PHE A 1 142 ? -8.783 -4.027 -5.413 1.00 83.50 142 PHE A CA 1
ATOM 1073 C C . PHE A 1 142 ? -8.417 -2.564 -5.158 1.00 83.50 142 PHE A C 1
ATOM 1075 O O . PHE A 1 142 ? -9.052 -1.930 -4.323 1.00 83.50 142 PHE A O 1
ATOM 1082 N N . ALA A 1 143 ? -7.422 -2.025 -5.875 1.00 82.44 143 ALA A N 1
ATOM 1083 C CA . ALA A 1 143 ? -7.057 -0.612 -5.779 1.00 82.44 143 ALA A CA 1
ATOM 1084 C C . ALA A 1 143 ? -7.765 0.234 -6.842 1.00 82.44 143 ALA A C 1
ATOM 1086 O O . ALA A 1 143 ? -7.726 -0.059 -8.035 1.00 82.44 143 ALA A O 1
ATOM 1087 N N . LYS A 1 144 ? -8.350 1.344 -6.399 1.00 81.00 144 LYS A N 1
ATOM 1088 C CA . LYS A 1 144 ? -8.952 2.373 -7.242 1.00 81.00 144 LYS A CA 1
ATOM 1089 C C . LYS A 1 144 ? -8.128 3.655 -7.141 1.00 81.00 144 LYS A C 1
ATOM 1091 O O . LYS A 1 144 ? -8.201 4.357 -6.135 1.00 81.00 144 LYS A O 1
ATOM 1096 N N . PHE A 1 145 ? -7.373 3.970 -8.189 1.00 79.12 145 PHE A N 1
ATOM 1097 C CA . PHE A 1 145 ? -6.569 5.193 -8.263 1.00 79.12 145 PHE A CA 1
ATOM 1098 C C . PHE A 1 145 ? -7.431 6.460 -8.297 1.00 79.12 145 PHE A C 1
ATOM 1100 O O . PHE A 1 145 ? -8.470 6.500 -8.959 1.00 79.12 145 PHE A O 1
ATOM 1107 N N . LEU A 1 146 ? -6.965 7.500 -7.604 1.00 69.06 146 LEU A N 1
ATOM 1108 C CA . LEU A 1 146 ? -7.638 8.795 -7.496 1.00 69.06 146 LEU A CA 1
ATOM 1109 C C . LEU A 1 146 ? -7.087 9.828 -8.498 1.00 69.06 146 LEU A C 1
ATOM 1111 O O . LEU A 1 146 ? -7.874 10.543 -9.111 1.00 69.06 146 LEU A O 1
ATOM 1115 N N . ASN A 1 147 ? -5.762 9.888 -8.707 1.00 65.88 147 ASN A N 1
ATOM 1116 C CA . ASN A 1 147 ? -5.110 10.963 -9.479 1.00 65.88 147 ASN A CA 1
ATOM 1117 C C . ASN A 1 147 ? -3.895 10.497 -10.322 1.00 65.88 147 ASN A C 1
ATOM 1119 O O . ASN A 1 147 ? -2.857 11.157 -10.368 1.00 65.88 147 ASN A O 1
ATOM 1123 N N . PHE A 1 148 ? -3.987 9.356 -11.013 1.00 56.78 148 PHE A N 1
ATOM 1124 C CA . PHE A 1 148 ? -2.914 8.928 -11.926 1.00 56.78 148 PHE A CA 1
ATOM 1125 C C . PHE A 1 148 ? -2.842 9.842 -13.175 1.00 56.78 148 PHE A C 1
ATOM 1127 O O . PHE A 1 148 ? -3.889 10.119 -13.766 1.00 56.78 148 PHE A O 1
ATOM 1134 N N . PRO A 1 149 ? -1.653 10.292 -13.637 1.00 50.22 149 PRO A N 1
ATOM 1135 C CA . PRO A 1 149 ? -0.303 9.986 -13.144 1.00 50.22 149 PRO A CA 1
ATOM 1136 C C . PRO A 1 149 ? 0.256 11.008 -12.134 1.00 50.22 149 PRO A C 1
ATOM 1138 O O . PRO A 1 149 ? 1.415 10.903 -11.747 1.00 50.22 149 PRO A O 1
ATOM 1141 N N . THR A 1 150 ? -0.510 12.034 -11.757 1.00 45.09 150 THR A N 1
ATOM 1142 C CA . THR A 1 150 ? -0.028 13.185 -10.974 1.00 45.09 150 THR A CA 1
ATOM 1143 C C . THR A 1 150 ? 0.272 12.863 -9.508 1.00 45.09 150 THR A C 1
ATOM 1145 O O . THR A 1 150 ? 1.247 13.384 -8.980 1.00 45.09 150 THR A O 1
ATOM 1148 N N . ASN A 1 151 ? -0.542 12.010 -8.880 1.00 54.47 151 ASN A N 1
ATOM 1149 C CA . ASN A 1 151 ? -0.359 11.440 -7.542 1.00 54.47 151 ASN A CA 1
ATOM 1150 C C . ASN A 1 151 ? -0.911 10.004 -7.554 1.00 54.47 151 ASN A C 1
ATOM 1152 O O . ASN A 1 151 ? -2.090 9.792 -7.854 1.00 54.47 151 ASN A O 1
ATOM 1156 N N . VAL A 1 152 ? -0.098 9.009 -7.193 1.00 57.28 152 VAL A N 1
ATOM 1157 C CA . VAL A 1 152 ? -0.534 7.599 -7.138 1.00 57.28 152 VAL A CA 1
ATOM 1158 C C . VAL A 1 152 ? -1.197 7.302 -5.792 1.00 57.28 152 VAL A C 1
ATOM 1160 O O . VAL A 1 152 ? -0.736 6.449 -5.052 1.00 57.28 152 VAL A O 1
ATOM 1163 N N . SER A 1 153 ? -2.281 8.001 -5.467 1.00 62.19 153 SER A N 1
ATOM 1164 C CA . SER A 1 153 ? -3.115 7.688 -4.297 1.00 62.19 153 SER A CA 1
ATOM 1165 C C . SER A 1 153 ? -4.272 6.788 -4.704 1.00 62.19 153 SER A C 1
ATOM 1167 O O . SER A 1 153 ? -4.826 6.945 -5.799 1.00 62.19 153 SER A O 1
ATOM 1169 N N . PHE A 1 154 ? -4.647 5.844 -3.844 1.00 62.16 154 PHE A N 1
ATOM 1170 C CA . PHE A 1 154 ? -5.692 4.873 -4.151 1.00 62.16 154 PHE A CA 1
ATOM 1171 C C . PHE A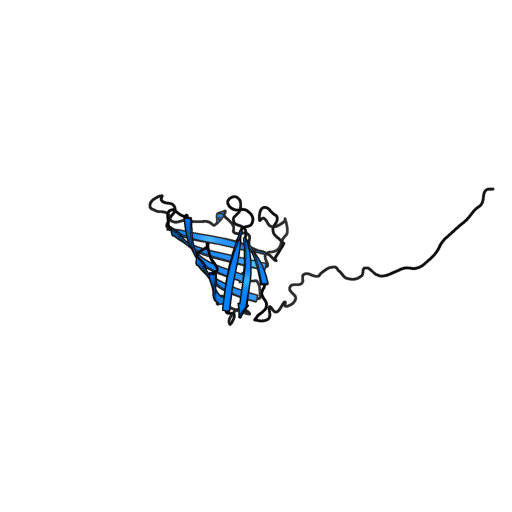 1 154 ? -6.503 4.467 -2.922 1.00 62.16 154 PHE A C 1
ATOM 1173 O O . PHE A 1 154 ? -6.028 4.487 -1.787 1.00 62.16 154 PHE A O 1
ATOM 1180 N N . THR A 1 155 ? -7.730 4.042 -3.197 1.00 62.56 155 THR A N 1
ATOM 1181 C CA . THR A 1 155 ? -8.632 3.406 -2.240 1.00 62.56 155 THR A CA 1
ATOM 1182 C C . THR A 1 155 ? -8.551 1.886 -2.420 1.00 62.56 155 THR A C 1
ATOM 1184 O O . THR A 1 155 ? -8.621 1.438 -3.567 1.00 62.56 155 THR A O 1
ATOM 1187 N N . ILE A 1 156 ? -8.405 1.090 -1.350 1.00 60.94 156 ILE A N 1
ATOM 1188 C CA . ILE A 1 156 ? -8.537 -0.382 -1.422 1.00 60.94 156 ILE A CA 1
ATOM 1189 C C . ILE A 1 156 ? -9.791 -0.857 -0.715 1.00 60.94 156 ILE A C 1
ATOM 1191 O O . ILE A 1 156 ? -9.908 -0.671 0.493 1.00 60.94 156 ILE A O 1
ATOM 1195 N N . ASP A 1 157 ? -10.641 -1.557 -1.464 1.00 68.12 157 ASP A N 1
ATOM 1196 C CA . ASP A 1 157 ? -11.746 -2.353 -0.937 1.00 68.12 157 ASP A CA 1
ATOM 1197 C C . ASP A 1 157 ? -11.274 -3.796 -0.696 1.00 68.12 157 ASP A C 1
ATOM 1199 O O . ASP A 1 157 ? -10.722 -4.431 -1.604 1.00 68.12 157 ASP A O 1
ATOM 1203 N N . PHE A 1 158 ? -11.505 -4.315 0.512 1.00 70.06 158 PHE A N 1
ATOM 1204 C CA . PHE A 1 158 ? -11.269 -5.714 0.879 1.00 70.06 158 PHE A CA 1
ATOM 1205 C C . PHE A 1 158 ? -12.590 -6.493 0.925 1.00 70.06 158 PHE A C 1
ATOM 1207 O O . PHE A 1 158 ? -13.486 -6.143 1.685 1.00 70.06 158 PHE A O 1
ATOM 1214 N N . ASP A 1 159 ? -12.690 -7.566 0.142 1.00 71.81 159 ASP A N 1
ATOM 1215 C CA . ASP A 1 159 ? -13.829 -8.498 0.081 1.00 71.81 159 ASP A CA 1
ATOM 1216 C C . ASP A 1 159 ? -13.380 -9.809 0.752 1.00 71.81 159 ASP A C 1
ATOM 1218 O O . ASP A 1 159 ? -12.478 -10.468 0.224 1.00 71.81 159 ASP A O 1
ATOM 1222 N N . LEU A 1 160 ? -13.890 -10.108 1.958 1.00 70.12 160 LEU A N 1
ATOM 1223 C CA . LEU A 1 160 ? -13.274 -11.040 2.921 1.00 70.12 160 LEU A CA 1
ATOM 1224 C C . LEU A 1 160 ? -14.189 -12.209 3.336 1.00 70.12 160 LEU A C 1
ATOM 1226 O O . LEU A 1 160 ? -15.348 -11.988 3.684 1.00 70.12 160 LEU A O 1
ATOM 1230 N N . ASP A 1 161 ? -13.613 -13.418 3.378 1.00 61.06 161 ASP A N 1
ATOM 1231 C CA . ASP A 1 161 ? -14.204 -14.688 3.857 1.00 61.06 161 ASP A CA 1
ATOM 1232 C C . ASP A 1 161 ? -13.662 -15.097 5.250 1.00 61.06 161 ASP A C 1
ATOM 1234 O O . ASP A 1 161 ? -12.449 -14.877 5.512 1.00 61.06 161 ASP A O 1
#

Radius of gyration: 23.28 Å; chains: 1; bounding box: 67×73×45 Å

Secondary structure (DSSP, 8-state):
-------------------------------TT--EEEEE--EEEEEEE--SSSSS-EEEEEEEEEEETT-S-TTSPPPTT---SEEEEEEEEEETTTTEEEEEEEEEETTTEEEEEEEESSSPEEEEEESGGGTT--EEEEEEEEETTTEEEEEEEEEE-